Protein AF-A0ABD0J5U0-F1 (afdb_monomer_lite)

Radius of gyration: 29.05 Å; chains: 1; bounding box: 68×64×58 Å

Sequence (134 aa):
MIDTGKTDNNQPVMKPKVVHLYNQNMNGLDNFDQNIQYYSFNRKTWKWWKRAAFHLLHLAKVQSFLVFKMFNPNWKKSQKEFTLDVILHLTEGSTPPKIFMRRVSDPPERLKEKHFLTLVQSSGKKKYPVLCVL

Secondary structure (DSSP, 8-state):
-EEEEEEETTEEEEE-HHHHHHHHHTTHHHHHHHHHHHT------S-HHHHHHHHHHHHHHHHHHHHHHHH-TT----HHHHHHHHHHHHHTTPPPP-----------GGGSS--EEEE----SS-SS-EEEE-

InterPro domains:
  IPR029526 PiggyBac transposable element-derived protein [PF13843] (8-60)

Structure (mmCIF, N/CA/C/O backbone):
data_AF-A0ABD0J5U0-F1
#
_entry.id   AF-A0ABD0J5U0-F1
#
loop_
_atom_site.group_PDB
_atom_site.id
_atom_site.type_symbol
_atom_site.label_atom_id
_atom_site.label_alt_id
_atom_site.label_comp_id
_atom_site.label_asym_id
_atom_site.label_entity_id
_atom_site.label_seq_id
_atom_site.pdbx_PDB_ins_code
_atom_site.Cartn_x
_atom_site.Cartn_y
_atom_site.Cartn_z
_atom_site.occupancy
_atom_site.B_iso_or_equiv
_atom_site.auth_seq_id
_atom_site.auth_comp_id
_atom_site.auth_asym_id
_atom_site.auth_atom_id
_atom_site.pdbx_PDB_model_num
ATOM 1 N N . MET A 1 1 ? -31.457 9.322 16.804 1.00 80.00 1 MET A N 1
ATOM 2 C CA . MET A 1 1 ? -30.121 9.946 16.685 1.00 80.00 1 MET A CA 1
ATOM 3 C C . MET A 1 1 ? -29.105 9.052 17.392 1.00 80.00 1 MET A C 1
ATOM 5 O O . MET A 1 1 ? -29.534 8.267 18.229 1.00 80.00 1 MET A O 1
ATOM 9 N N . ILE A 1 2 ? -27.829 9.081 17.006 1.00 87.69 2 ILE A N 1
ATOM 10 C CA . ILE A 1 2 ? -26.719 8.324 17.616 1.00 87.69 2 ILE A CA 1
ATOM 11 C C . ILE A 1 2 ? -25.701 9.331 18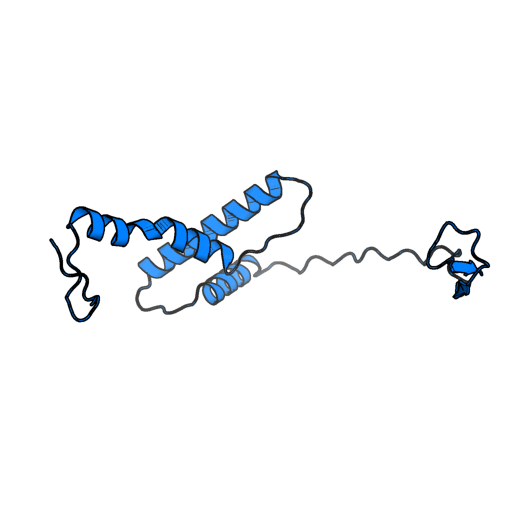.148 1.00 87.69 2 ILE A C 1
ATOM 13 O O . ILE A 1 2 ? -25.421 10.321 17.465 1.00 87.69 2 ILE A O 1
ATOM 17 N N . ASP A 1 3 ? -25.176 9.067 19.343 1.00 86.44 3 ASP A N 1
ATOM 18 C CA . ASP A 1 3 ? -24.043 9.797 19.906 1.00 86.44 3 ASP A CA 1
ATOM 19 C C . ASP A 1 3 ? -22.764 9.393 19.170 1.00 86.44 3 ASP A C 1
ATOM 21 O O . ASP A 1 3 ? -22.469 8.210 18.994 1.00 86.44 3 ASP A O 1
ATOM 25 N N . THR A 1 4 ? -22.025 10.386 18.686 1.00 83.12 4 THR A N 1
ATOM 26 C CA . THR A 1 4 ? -20.791 10.165 17.931 1.00 83.12 4 THR A CA 1
ATOM 27 C C . THR A 1 4 ? -19.540 10.090 18.806 1.00 83.12 4 THR A C 1
ATOM 29 O O . THR A 1 4 ? -18.451 9.915 18.257 1.00 83.12 4 THR A O 1
ATOM 32 N N . GLY A 1 5 ? -19.664 10.239 20.133 1.00 85.50 5 GLY A N 1
ATOM 33 C CA . GLY A 1 5 ? -18.528 10.295 21.064 1.00 85.50 5 GLY A CA 1
ATOM 34 C C . GLY A 1 5 ? -17.680 11.563 20.911 1.00 85.50 5 GLY A C 1
ATOM 35 O O . GLY A 1 5 ? -16.597 11.662 21.482 1.00 85.50 5 GLY A O 1
ATOM 36 N N . LYS A 1 6 ? -18.157 12.528 20.115 1.00 85.50 6 LYS A N 1
ATOM 37 C CA . LYS A 1 6 ? -17.546 13.842 19.915 1.00 85.50 6 LYS A CA 1
ATOM 38 C C . LYS A 1 6 ? -18.345 14.874 20.695 1.00 85.50 6 LYS A C 1
ATOM 40 O O . LYS A 1 6 ? -19.574 14.863 20.639 1.00 85.50 6 LYS A O 1
ATOM 45 N N . THR A 1 7 ? -17.648 15.777 21.367 1.00 88.38 7 THR A N 1
ATOM 46 C CA . THR A 1 7 ? -18.240 16.931 22.040 1.00 88.38 7 THR A CA 1
ATOM 47 C C . THR A 1 7 ? -18.001 18.202 21.232 1.00 88.38 7 THR A C 1
ATOM 49 O O . THR A 1 7 ? -16.907 18.422 20.716 1.00 88.38 7 THR A O 1
ATOM 52 N N . ASP A 1 8 ? -19.035 19.029 21.119 1.00 85.56 8 ASP A N 1
ATOM 53 C CA . ASP A 1 8 ? -18.974 20.388 20.584 1.00 85.56 8 ASP A CA 1
ATOM 54 C C . ASP A 1 8 ? -19.453 21.339 21.684 1.00 85.56 8 ASP A C 1
ATOM 56 O O . ASP A 1 8 ? -20.531 21.141 22.242 1.00 85.56 8 ASP A O 1
ATOM 60 N N . ASN A 1 9 ? -18.620 22.307 22.076 1.00 84.88 9 ASN A N 1
ATOM 61 C CA . ASN A 1 9 ? -18.867 23.189 23.228 1.00 84.88 9 ASN A CA 1
ATOM 62 C C . ASN A 1 9 ? -19.335 22.439 24.499 1.00 84.88 9 ASN A C 1
ATOM 64 O O . ASN A 1 9 ? -20.325 22.811 25.128 1.00 84.88 9 ASN A O 1
ATOM 68 N N . ASN A 1 10 ? -18.640 21.353 24.866 1.00 84.31 10 ASN A N 1
ATOM 69 C CA . ASN A 1 10 ? -18.994 20.443 25.970 1.00 84.31 10 ASN A CA 1
ATOM 70 C C . ASN A 1 10 ? -20.356 19.728 25.854 1.00 84.31 10 ASN A C 1
ATOM 72 O O . ASN A 1 10 ? -20.758 19.046 26.797 1.00 84.31 10 ASN A O 1
ATOM 76 N N . GLN A 1 11 ? -21.046 19.807 24.715 1.00 84.69 11 GLN A N 1
ATOM 77 C CA . GLN A 1 11 ? -22.272 19.052 24.465 1.00 84.69 11 GLN A CA 1
ATOM 78 C C . GLN A 1 11 ? -22.028 17.869 23.520 1.00 84.69 11 GLN A C 1
ATOM 80 O O . GLN A 1 11 ? -21.266 17.996 22.560 1.00 84.69 11 GLN A O 1
ATOM 85 N N . PRO A 1 12 ? -22.651 16.704 23.766 1.00 85.19 12 PRO A N 1
ATOM 86 C CA . PRO A 1 12 ? -22.500 15.538 22.904 1.00 85.19 12 PRO A CA 1
ATOM 87 C C . PRO A 1 12 ? -23.135 15.789 21.531 1.00 85.19 12 PRO A C 1
ATOM 89 O O . PRO A 1 12 ? -24.300 16.178 21.414 1.00 85.19 12 PRO A O 1
ATOM 92 N N . VAL A 1 13 ? -22.367 15.543 20.469 1.00 88.81 13 VAL A N 1
ATOM 93 C CA . VAL A 1 13 ? -22.828 15.719 19.091 1.00 88.81 13 VAL A CA 1
ATOM 94 C C . VAL A 1 13 ? -23.651 14.507 18.672 1.00 88.81 13 VAL A C 1
ATOM 96 O O . VAL A 1 13 ? -23.124 13.440 18.331 1.00 88.81 13 VAL A O 1
ATOM 99 N N . MET A 1 14 ? -24.964 14.710 18.630 1.00 91.38 14 MET A N 1
ATOM 100 C CA . MET A 1 14 ? -25.930 13.729 18.153 1.00 91.38 14 MET A CA 1
ATOM 101 C C . MET A 1 14 ? -26.112 13.848 16.638 1.00 91.38 14 MET A C 1
ATOM 103 O O . MET A 1 14 ? -26.402 14.924 16.119 1.00 91.38 14 MET A O 1
ATOM 107 N N . LYS A 1 15 ? -25.991 12.734 15.906 1.00 90.94 15 LYS A N 1
ATOM 108 C CA . LYS A 1 15 ? -26.244 12.697 14.452 1.00 90.94 15 LYS A CA 1
ATOM 109 C C . LYS A 1 15 ? -27.400 11.760 14.095 1.00 90.94 15 LYS A C 1
ATOM 111 O O . LYS A 1 15 ? -27.662 10.785 14.809 1.00 90.94 15 LYS A O 1
ATOM 116 N N . PRO A 1 16 ? -28.123 11.997 12.987 1.00 95.44 16 PRO A N 1
ATOM 117 C CA . PRO A 1 16 ? -29.063 11.015 12.457 1.00 95.44 16 PRO A CA 1
ATOM 118 C C . PRO A 1 16 ? -28.362 9.685 12.155 1.00 95.44 16 PRO A C 1
ATOM 120 O O . PRO A 1 16 ? -27.222 9.673 11.690 1.00 95.44 16 PRO A O 1
ATOM 123 N N . LYS A 1 17 ? -29.062 8.561 12.372 1.00 92.38 17 LYS A N 1
ATOM 124 C CA . LYS A 1 17 ? -28.500 7.214 12.153 1.00 92.38 17 LYS A CA 1
ATOM 125 C C . LYS A 1 17 ? -27.962 7.044 10.730 1.00 92.38 17 LYS A C 1
ATOM 127 O O . LYS A 1 17 ? -26.865 6.536 10.544 1.00 92.38 17 LYS A O 1
ATOM 132 N N . VAL A 1 18 ? -28.719 7.541 9.751 1.00 93.12 18 VAL A N 1
ATOM 133 C CA . VAL A 1 18 ? -28.361 7.494 8.328 1.00 93.12 18 VAL A CA 1
ATOM 134 C C . VAL A 1 18 ? -27.053 8.236 8.028 1.00 93.12 18 VAL A C 1
ATOM 136 O O . VAL A 1 18 ? -26.191 7.701 7.342 1.00 93.12 18 VAL A O 1
ATOM 139 N N . VAL A 1 19 ? -26.853 9.421 8.615 1.00 92.50 19 VAL A N 1
ATOM 140 C CA . VAL A 1 19 ? -25.633 10.225 8.429 1.00 92.50 19 VAL A CA 1
ATOM 141 C C . VAL A 1 19 ? -24.431 9.557 9.093 1.00 92.50 19 VAL A C 1
ATOM 143 O O . VAL A 1 19 ? -23.323 9.600 8.563 1.00 92.50 19 VAL A O 1
ATOM 146 N N . HIS A 1 20 ? -24.629 8.933 10.255 1.00 91.06 20 HIS A N 1
ATOM 147 C CA . HIS A 1 20 ? -23.568 8.191 10.932 1.00 91.06 20 HIS A CA 1
ATOM 148 C C . HIS A 1 20 ? -23.113 6.979 10.106 1.00 91.06 20 HIS A C 1
ATOM 150 O O . HIS A 1 20 ? -21.922 6.846 9.837 1.00 91.06 20 HIS A O 1
ATOM 156 N N . LEU A 1 21 ? -24.061 6.163 9.631 1.00 91.31 21 LEU A N 1
ATOM 157 C CA . LEU A 1 21 ? -23.777 4.983 8.810 1.00 91.31 21 LEU A CA 1
ATOM 158 C C . LEU A 1 21 ? -23.091 5.345 7.484 1.00 91.31 21 LEU A C 1
ATOM 160 O O . LEU A 1 21 ? -22.165 4.658 7.061 1.00 91.31 21 LEU A O 1
ATOM 164 N N . TYR A 1 22 ? -23.520 6.439 6.848 1.00 92.12 22 TYR A N 1
ATOM 165 C CA . TYR A 1 22 ? -22.877 6.950 5.640 1.00 92.12 22 TYR A CA 1
ATOM 166 C C . TYR A 1 22 ? -21.406 7.296 5.897 1.00 92.12 22 TYR A C 1
ATOM 168 O O . TYR A 1 22 ? -20.522 6.736 5.256 1.00 92.12 22 TYR A O 1
ATOM 176 N N . ASN A 1 23 ? -21.130 8.144 6.893 1.00 89.94 23 ASN A N 1
ATOM 177 C CA . ASN A 1 23 ? -19.763 8.572 7.206 1.00 89.94 23 ASN A CA 1
ATOM 178 C C . ASN A 1 23 ? -18.853 7.414 7.643 1.00 89.94 23 ASN A C 1
ATOM 180 O O . ASN A 1 23 ? -17.648 7.473 7.422 1.00 89.94 23 ASN A O 1
ATOM 184 N N . GLN A 1 24 ? -19.413 6.371 8.260 1.00 88.56 24 GLN A N 1
ATOM 185 C CA . GLN A 1 24 ? -18.658 5.180 8.644 1.00 88.56 24 GLN A CA 1
ATOM 186 C C . GLN A 1 24 ? -18.151 4.394 7.423 1.00 88.56 24 GLN A C 1
ATOM 188 O O . GLN A 1 24 ? -17.040 3.870 7.455 1.00 88.56 24 GLN A O 1
ATOM 193 N N . ASN A 1 25 ? -18.944 4.325 6.350 1.00 88.06 25 ASN A N 1
ATOM 194 C CA . ASN A 1 25 ? -18.659 3.472 5.191 1.00 88.06 25 ASN A CA 1
ATOM 195 C C . ASN A 1 25 ? -18.126 4.236 3.965 1.00 88.06 25 ASN A C 1
ATOM 197 O O . ASN A 1 25 ? -17.585 3.617 3.051 1.00 88.06 25 ASN A O 1
ATOM 201 N N . MET A 1 26 ? -18.254 5.565 3.931 1.00 88.31 26 MET A N 1
ATOM 202 C CA . MET A 1 26 ? -17.893 6.399 2.775 1.00 88.31 26 MET A CA 1
ATOM 203 C C . MET A 1 26 ? -16.402 6.308 2.400 1.00 88.31 26 MET A C 1
ATOM 205 O O . MET A 1 26 ? -16.060 6.367 1.223 1.00 88.31 26 MET A O 1
ATOM 209 N N . ASN A 1 27 ? -15.515 6.084 3.373 1.00 86.00 27 ASN A N 1
ATOM 210 C CA . ASN A 1 27 ? -14.063 6.149 3.164 1.00 86.00 27 ASN A CA 1
ATOM 211 C C . ASN A 1 27 ? -13.465 4.890 2.507 1.00 86.00 27 ASN A C 1
ATOM 213 O O . ASN A 1 27 ? -12.246 4.768 2.405 1.00 86.00 27 ASN A O 1
ATOM 217 N N . GLY A 1 28 ? -14.284 3.916 2.095 1.00 85.12 28 GLY A N 1
ATOM 218 C CA . GLY A 1 28 ? -13.788 2.672 1.496 1.00 85.12 28 GLY A CA 1
ATOM 219 C C . GLY A 1 28 ? -12.941 2.906 0.240 1.00 85.12 28 GLY A C 1
ATOM 220 O O . GLY A 1 28 ? -11.865 2.323 0.109 1.00 85.12 28 GLY A O 1
ATOM 221 N N . LEU A 1 29 ? -13.402 3.795 -0.646 1.00 85.25 29 LEU A N 1
ATOM 222 C CA . LEU A 1 29 ? -12.694 4.145 -1.882 1.00 85.25 29 LEU A CA 1
ATOM 223 C C . LEU A 1 29 ? -11.429 4.960 -1.602 1.00 85.25 29 LEU A C 1
ATOM 225 O O . LEU A 1 29 ? -10.367 4.603 -2.101 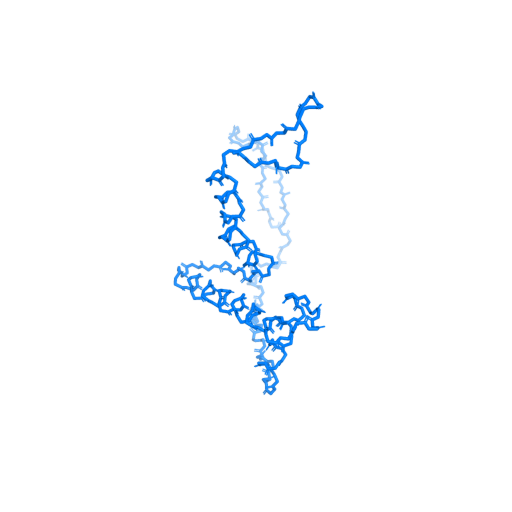1.00 85.25 29 LEU A O 1
ATOM 229 N N . ASP A 1 30 ? -11.517 5.975 -0.740 1.00 88.94 30 ASP A N 1
ATOM 230 C CA . ASP A 1 30 ? -10.369 6.816 -0.378 1.00 88.94 30 ASP A CA 1
ATOM 231 C C . ASP A 1 30 ? -9.233 5.986 0.231 1.00 88.94 30 ASP A C 1
ATOM 233 O O . ASP A 1 30 ? -8.072 6.127 -0.152 1.00 88.94 30 ASP A O 1
ATOM 237 N N . ASN A 1 31 ? -9.568 5.048 1.123 1.00 86.94 31 ASN A N 1
ATOM 238 C CA . ASN A 1 31 ? -8.594 4.137 1.723 1.00 86.94 31 ASN A CA 1
ATOM 239 C C . ASN A 1 31 ? -7.938 3.227 0.672 1.00 86.94 31 ASN A C 1
ATOM 241 O O . ASN A 1 31 ? -6.751 2.904 0.765 1.00 86.94 31 ASN A O 1
ATOM 245 N N . PHE A 1 32 ? -8.701 2.781 -0.326 1.00 87.62 32 PHE A N 1
ATOM 246 C CA . PHE A 1 32 ? -8.178 1.957 -1.410 1.00 87.62 32 PHE A CA 1
ATOM 247 C C . PHE A 1 32 ? -7.234 2.754 -2.320 1.00 87.62 32 PHE A C 1
ATOM 249 O O . PHE A 1 32 ? -6.113 2.302 -2.577 1.00 87.62 32 PHE A O 1
ATOM 256 N N . ASP A 1 33 ? -7.622 3.965 -2.715 1.00 89.38 33 ASP A N 1
ATOM 257 C CA . ASP A 1 33 ? -6.782 4.876 -3.498 1.00 89.38 33 ASP A CA 1
ATOM 258 C C . ASP A 1 33 ? -5.496 5.245 -2.753 1.00 89.38 33 ASP A C 1
ATOM 260 O O . ASP A 1 33 ? -4.403 5.238 -3.331 1.00 89.38 33 ASP A O 1
ATOM 264 N N . GLN A 1 34 ? -5.587 5.468 -1.443 1.00 89.00 34 GLN A N 1
ATOM 265 C CA . GLN A 1 34 ? -4.433 5.718 -0.586 1.00 89.00 34 GLN A CA 1
ATOM 266 C C . GLN A 1 34 ? -3.465 4.517 -0.571 1.00 89.00 34 GLN A C 1
ATOM 268 O O . GLN A 1 34 ? -2.256 4.684 -0.761 1.00 89.00 34 GLN A O 1
ATOM 273 N N . ASN A 1 35 ? -3.986 3.289 -0.443 1.00 87.06 35 ASN A N 1
ATOM 274 C CA . ASN A 1 35 ? -3.193 2.052 -0.496 1.00 87.06 35 ASN A CA 1
ATOM 275 C C . ASN A 1 35 ? -2.501 1.825 -1.849 1.00 87.06 35 ASN A C 1
ATOM 277 O O . ASN A 1 35 ? -1.414 1.236 -1.903 1.00 87.06 35 ASN A O 1
ATOM 281 N N . ILE A 1 36 ? -3.106 2.280 -2.948 1.00 89.25 36 ILE A N 1
ATOM 282 C CA . ILE A 1 36 ? -2.479 2.263 -4.276 1.00 89.25 36 ILE A CA 1
ATOM 283 C C . ILE A 1 36 ? -1.317 3.258 -4.328 1.00 89.25 36 ILE A C 1
ATOM 285 O O . ILE A 1 36 ? -0.236 2.919 -4.822 1.00 89.25 36 ILE A O 1
ATOM 289 N N . GLN A 1 37 ? -1.523 4.474 -3.817 1.00 87.31 37 GLN A N 1
ATOM 290 C CA . GLN A 1 37 ? -0.550 5.563 -3.912 1.00 87.31 37 GLN A CA 1
ATOM 291 C C . GLN A 1 37 ? 0.726 5.306 -3.098 1.00 87.31 37 GLN A C 1
ATOM 293 O O . GLN A 1 37 ? 1.816 5.583 -3.610 1.00 87.31 37 GLN A O 1
ATOM 298 N N . TYR A 1 38 ? 0.618 4.718 -1.898 1.00 85.06 38 TYR A N 1
ATOM 299 C CA . TYR A 1 38 ? 1.751 4.513 -0.978 1.00 85.06 38 TYR A CA 1
ATOM 300 C C . TYR A 1 38 ? 2.958 3.788 -1.588 1.00 85.06 38 TYR A C 1
ATOM 302 O O . TYR A 1 38 ? 4.100 4.137 -1.299 1.00 85.06 38 TYR A O 1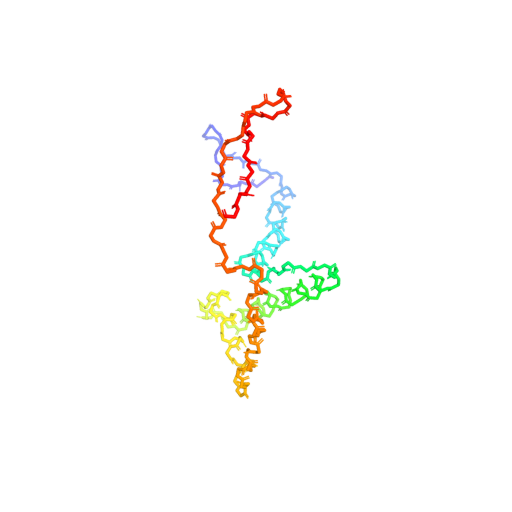
ATOM 310 N N . TYR A 1 39 ? 2.719 2.795 -2.446 1.00 81.38 39 TYR A N 1
ATOM 311 C CA . TYR A 1 39 ? 3.776 2.017 -3.105 1.00 81.38 39 TYR A CA 1
ATOM 312 C C . TYR A 1 39 ? 3.537 1.931 -4.616 1.00 81.38 39 TYR A C 1
ATOM 314 O O . TYR A 1 39 ? 3.605 0.845 -5.211 1.00 81.38 39 TYR A O 1
ATOM 322 N N . SER A 1 40 ? 3.199 3.067 -5.232 1.00 79.94 40 SER A N 1
ATOM 323 C CA 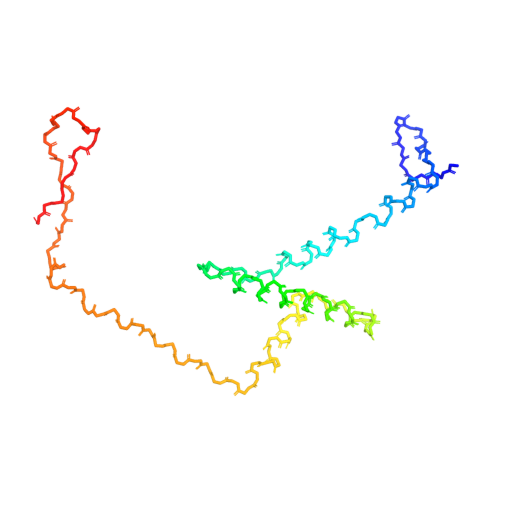. SER A 1 40 ? 3.047 3.173 -6.685 1.00 79.94 40 SER A CA 1
ATOM 324 C C . SER A 1 40 ? 4.413 3.242 -7.386 1.00 79.94 40 SER A C 1
ATOM 326 O O . SER A 1 40 ? 5.345 3.897 -6.930 1.00 79.94 40 SER A O 1
ATOM 328 N N . PHE A 1 41 ? 4.545 2.560 -8.525 1.00 79.88 41 PHE A N 1
ATOM 329 C CA . PHE A 1 41 ? 5.756 2.561 -9.364 1.00 79.88 41 PHE A CA 1
ATOM 330 C C . PHE A 1 41 ? 5.539 3.353 -10.659 1.00 79.88 41 PHE A C 1
ATOM 332 O O . PHE A 1 41 ? 5.835 2.890 -11.761 1.00 79.88 41 PHE A O 1
ATOM 339 N N . ASN A 1 42 ? 4.990 4.562 -10.535 1.00 80.69 42 ASN A N 1
ATOM 340 C CA . ASN A 1 42 ? 4.683 5.417 -11.679 1.00 80.69 42 ASN A CA 1
ATOM 341 C C . ASN A 1 42 ? 5.948 5.728 -12.494 1.00 80.69 42 ASN A C 1
ATOM 343 O O . ASN A 1 42 ? 6.890 6.349 -12.007 1.00 80.69 42 ASN A O 1
ATOM 347 N N . ARG A 1 43 ? 5.966 5.306 -13.764 1.00 84.38 43 ARG A N 1
ATOM 348 C CA . ARG A 1 43 ? 7.051 5.599 -14.712 1.00 84.38 43 ARG A CA 1
ATOM 349 C C . ARG A 1 43 ? 6.573 6.595 -15.758 1.00 84.38 43 ARG A C 1
ATOM 351 O O . ARG A 1 43 ? 5.502 6.416 -16.339 1.00 84.38 43 ARG A O 1
ATOM 358 N N . LYS A 1 44 ? 7.391 7.612 -16.052 1.00 85.50 44 LYS A N 1
ATOM 359 C CA . LYS A 1 44 ? 7.115 8.560 -17.141 1.00 85.50 44 LYS A CA 1
ATOM 360 C C . LYS A 1 44 ? 7.062 7.797 -18.465 1.00 85.50 44 LYS A C 1
ATOM 362 O O . LYS A 1 44 ? 8.031 7.151 -18.863 1.00 85.50 44 LYS A O 1
ATOM 367 N N . THR A 1 45 ? 5.921 7.846 -19.141 1.00 87.38 45 THR A N 1
ATOM 368 C CA . THR A 1 45 ? 5.714 7.152 -20.411 1.00 87.38 45 THR A CA 1
ATOM 369 C C . THR A 1 45 ? 4.831 7.974 -21.335 1.00 87.38 45 THR A C 1
ATOM 371 O O . THR A 1 45 ? 3.879 8.603 -20.890 1.00 87.38 45 THR A O 1
ATOM 374 N N . TRP A 1 46 ? 5.152 7.959 -22.627 1.00 87.81 46 TRP A N 1
ATOM 375 C CA . TRP A 1 46 ? 4.371 8.629 -23.669 1.00 87.81 46 TRP A CA 1
ATOM 376 C C . TRP A 1 46 ? 3.156 7.806 -24.114 1.00 87.81 46 TRP A C 1
ATOM 378 O O . TRP A 1 46 ? 2.199 8.343 -24.658 1.00 87.81 46 TRP A O 1
ATOM 388 N N . LYS A 1 47 ? 3.184 6.485 -23.893 1.00 92.44 47 LYS A N 1
ATOM 389 C CA . LYS A 1 47 ? 2.117 5.568 -24.311 1.00 92.44 47 LYS A CA 1
ATOM 390 C C . LYS A 1 47 ? 1.105 5.408 -23.176 1.00 92.44 47 LYS A C 1
ATOM 392 O O . LYS A 1 47 ? 1.399 4.731 -22.193 1.00 92.44 47 LYS A O 1
ATOM 397 N N . TRP A 1 48 ? -0.084 5.992 -23.322 1.00 92.00 48 TRP A N 1
ATOM 398 C CA . TRP A 1 48 ? -1.117 6.016 -22.275 1.00 92.00 48 TRP A CA 1
ATOM 399 C C . TRP A 1 48 ? -1.529 4.617 -21.782 1.00 92.00 48 TRP A C 1
ATOM 401 O O . TRP A 1 48 ? -1.723 4.422 -20.585 1.00 92.00 48 TRP A O 1
ATOM 411 N N . TRP A 1 49 ? -1.570 3.612 -22.663 1.00 94.31 49 TRP A N 1
ATOM 412 C CA . TRP A 1 49 ? -1.955 2.244 -22.293 1.00 94.31 49 TRP A CA 1
ATOM 413 C C . TRP A 1 49 ? -0.995 1.610 -21.278 1.00 94.31 49 TRP A C 1
ATOM 415 O O . TRP A 1 49 ? -1.414 0.804 -20.454 1.00 94.31 49 TRP A O 1
ATOM 425 N N . LYS A 1 50 ? 0.289 2.007 -21.275 1.00 91.00 50 LYS A N 1
ATOM 426 C CA . LYS A 1 50 ? 1.257 1.536 -20.271 1.00 91.00 50 LYS A CA 1
ATOM 427 C C . LYS A 1 50 ? 0.885 2.035 -18.881 1.00 91.00 50 LYS A C 1
ATOM 429 O O . LYS A 1 50 ? 1.026 1.298 -17.914 1.00 91.00 50 LYS A O 1
ATOM 434 N N . ARG A 1 51 ? 0.377 3.269 -18.785 1.00 89.75 51 ARG A N 1
ATOM 435 C CA . ARG A 1 51 ? -0.131 3.830 -17.529 1.00 89.75 51 ARG A CA 1
ATOM 436 C C . ARG A 1 51 ? -1.319 3.016 -17.015 1.00 89.75 51 ARG A C 1
ATOM 438 O O . ARG A 1 51 ? -1.334 2.677 -15.839 1.00 89.75 51 ARG A O 1
ATOM 445 N N . ALA A 1 52 ? -2.253 2.654 -17.897 1.00 91.44 52 ALA A N 1
ATOM 446 C CA . ALA A 1 52 ? -3.391 1.804 -17.544 1.00 91.44 52 ALA A CA 1
ATOM 447 C C . ALA A 1 52 ? -2.946 0.401 -17.090 1.00 91.44 52 ALA A C 1
ATOM 449 O O . ALA A 1 52 ? -3.370 -0.065 -16.038 1.00 91.44 52 ALA A O 1
ATOM 450 N N . ALA A 1 53 ? -2.026 -0.239 -17.818 1.00 91.81 53 ALA A N 1
ATOM 451 C CA . ALA A 1 53 ? -1.497 -1.554 -17.452 1.00 91.81 53 ALA A CA 1
ATOM 452 C C . ALA A 1 53 ? -0.801 -1.551 -16.079 1.00 91.81 53 ALA A C 1
ATOM 454 O O . ALA A 1 53 ? -1.042 -2.432 -15.258 1.00 91.81 53 ALA A O 1
ATOM 455 N N . PHE A 1 54 ? 0.029 -0.542 -15.791 1.00 90.56 54 PHE A N 1
ATOM 456 C CA . PHE A 1 54 ? 0.660 -0.420 -14.473 1.00 90.56 54 PHE A CA 1
ATOM 457 C C . PHE A 1 54 ? -0.354 -0.168 -13.360 1.00 90.56 54 PHE A C 1
ATOM 459 O O . PHE A 1 54 ? -0.209 -0.734 -12.281 1.00 90.56 54 PHE A O 1
ATOM 466 N N . HIS A 1 55 ? -1.395 0.618 -13.634 1.00 90.44 55 HIS A N 1
ATOM 467 C CA . HIS A 1 55 ? -2.469 0.841 -12.676 1.00 90.44 55 HIS A CA 1
ATOM 468 C C . HIS A 1 55 ? -3.218 -0.459 -12.347 1.00 90.44 55 HIS A C 1
ATOM 470 O O . HIS A 1 55 ? -3.423 -0.757 -11.174 1.00 90.44 55 HIS A O 1
ATOM 476 N N . LEU A 1 56 ? -3.526 -1.294 -13.347 1.00 92.75 56 LEU A N 1
ATOM 477 C CA . LEU A 1 56 ? -4.119 -2.620 -13.124 1.00 92.75 56 LEU A CA 1
ATOM 478 C C . LEU A 1 56 ? -3.235 -3.515 -12.243 1.00 92.75 56 LEU A C 1
ATOM 480 O O . LEU A 1 56 ? -3.743 -4.197 -11.357 1.00 92.75 56 LEU A O 1
ATOM 484 N N . LEU A 1 57 ? -1.912 -3.474 -12.425 1.00 92.12 57 LEU A N 1
ATOM 485 C CA . LEU A 1 57 ? -0.984 -4.200 -11.553 1.00 92.12 57 LEU A CA 1
ATOM 486 C C . LEU A 1 57 ? -0.987 -3.656 -10.117 1.00 92.12 57 LEU A C 1
ATOM 488 O O . LEU A 1 57 ? -0.901 -4.439 -9.170 1.00 92.12 57 LEU A O 1
ATOM 492 N N . HIS A 1 58 ? -1.110 -2.336 -9.924 1.00 90.50 58 HIS A N 1
ATOM 493 C CA . HIS A 1 58 ? -1.274 -1.765 -8.582 1.00 90.50 58 HIS A CA 1
ATOM 494 C C . HIS A 1 58 ? -2.559 -2.252 -7.918 1.00 90.50 58 HIS A C 1
ATOM 496 O O . HIS A 1 58 ? -2.503 -2.666 -6.761 1.00 90.50 58 HIS A O 1
ATOM 502 N N . LEU A 1 59 ? -3.672 -2.256 -8.655 1.00 92.44 59 LEU A N 1
ATOM 503 C CA . LEU A 1 59 ? -4.961 -2.758 -8.179 1.00 92.44 59 LEU A CA 1
ATOM 504 C C . LEU A 1 59 ? -4.856 -4.228 -7.763 1.00 92.44 59 LEU A C 1
ATOM 506 O O . LEU A 1 59 ? -5.185 -4.567 -6.628 1.00 92.44 59 LEU A O 1
ATOM 510 N N . ALA A 1 60 ? -4.321 -5.082 -8.639 1.00 93.44 60 ALA A N 1
ATOM 511 C CA . ALA A 1 60 ? -4.148 -6.506 -8.364 1.00 93.44 60 ALA A CA 1
ATOM 512 C C . ALA A 1 60 ? -3.284 -6.757 -7.117 1.00 93.44 60 ALA A C 1
ATOM 514 O O . ALA A 1 60 ? -3.634 -7.590 -6.286 1.00 93.44 60 ALA A O 1
ATOM 515 N N . LYS A 1 61 ? -2.197 -5.995 -6.944 1.00 92.44 61 LYS A N 1
ATOM 516 C CA . LYS A 1 61 ? -1.319 -6.074 -5.767 1.00 92.44 61 LYS A CA 1
ATOM 517 C C . LYS A 1 61 ? -2.034 -5.686 -4.467 1.00 92.44 61 LYS A C 1
ATOM 519 O O . LYS A 1 61 ? -1.843 -6.336 -3.444 1.00 92.44 61 LYS A O 1
ATOM 524 N N . VAL A 1 62 ? -2.814 -4.601 -4.470 1.00 92.44 62 VAL A N 1
ATOM 525 C CA . VAL A 1 62 ? -3.558 -4.168 -3.271 1.00 92.44 62 VAL A CA 1
ATOM 526 C C . VAL A 1 62 ? -4.637 -5.191 -2.920 1.00 92.44 62 VAL A C 1
ATOM 528 O O . VAL A 1 62 ? -4.781 -5.546 -1.751 1.00 92.44 62 VAL A O 1
ATOM 531 N N . GLN A 1 63 ? -5.345 -5.708 -3.925 1.00 92.56 63 GLN A N 1
ATOM 532 C CA . GLN A 1 63 ? -6.376 -6.724 -3.720 1.00 92.56 63 GLN A CA 1
ATOM 533 C C . GLN A 1 63 ? -5.790 -8.046 -3.216 1.00 92.56 63 GLN A C 1
ATOM 535 O O . GLN A 1 63 ? -6.311 -8.617 -2.260 1.00 92.56 63 GLN A O 1
ATOM 540 N N . SER A 1 64 ? -4.668 -8.504 -3.778 1.00 93.44 64 SER A N 1
ATOM 541 C CA . SER A 1 64 ? -4.002 -9.715 -3.291 1.00 93.44 64 SER A CA 1
ATOM 542 C C . SER A 1 64 ? -3.508 -9.556 -1.856 1.00 93.44 64 SER A C 1
ATOM 544 O O . SER A 1 64 ? -3.678 -10.475 -1.064 1.00 93.44 64 SER A O 1
ATOM 546 N N . PHE A 1 65 ? -2.987 -8.383 -1.479 1.00 92.56 65 PHE A N 1
ATOM 547 C CA . PHE A 1 65 ? -2.607 -8.086 -0.096 1.00 92.56 65 PHE A CA 1
ATOM 548 C C . PHE A 1 65 ? -3.801 -8.102 0.872 1.00 92.56 65 PHE A C 1
ATOM 550 O O . PHE A 1 65 ? -3.677 -8.584 1.999 1.00 92.56 65 PHE A O 1
ATOM 557 N N . LEU A 1 66 ? -4.961 -7.588 0.454 1.00 91.06 66 LEU A N 1
ATOM 558 C CA . LEU A 1 66 ? -6.168 -7.616 1.281 1.00 91.06 66 LEU A CA 1
ATOM 559 C C . LEU A 1 66 ? -6.642 -9.055 1.512 1.00 91.06 66 LEU A C 1
ATOM 561 O O . LEU A 1 66 ? -6.834 -9.458 2.658 1.00 91.06 66 LEU A O 1
ATOM 565 N N . VAL A 1 67 ? -6.742 -9.841 0.437 1.00 93.50 67 VAL A N 1
ATOM 566 C CA . VAL A 1 67 ? -7.063 -11.275 0.502 1.00 93.50 67 VAL A CA 1
ATOM 567 C C . VAL A 1 67 ? -6.056 -12.005 1.392 1.00 93.50 67 VAL A C 1
ATOM 569 O O . VAL A 1 67 ? -6.437 -12.772 2.274 1.00 93.50 67 VAL A O 1
ATOM 572 N N . PHE A 1 68 ? -4.770 -11.704 1.227 1.00 92.56 68 PHE A N 1
ATOM 573 C CA . PHE A 1 68 ? -3.694 -12.272 2.024 1.00 92.56 68 PHE A CA 1
ATOM 574 C C . PHE A 1 68 ? -3.909 -12.057 3.531 1.00 92.56 68 PHE A C 1
ATOM 576 O O . PHE A 1 68 ? -3.829 -13.005 4.315 1.00 92.56 68 PHE A O 1
ATOM 583 N N . LYS A 1 69 ? -4.244 -10.825 3.932 1.00 91.69 69 LYS A N 1
ATOM 584 C CA . LYS A 1 69 ? -4.564 -10.476 5.323 1.00 91.69 69 LYS A CA 1
ATOM 585 C C . LYS A 1 69 ? -5.811 -11.178 5.848 1.00 91.69 69 LYS A C 1
ATOM 587 O O . LYS A 1 69 ? -5.826 -11.566 7.012 1.00 91.69 69 LYS A O 1
ATOM 592 N N . MET A 1 70 ? -6.835 -11.352 5.012 1.00 92.19 70 MET A N 1
ATOM 593 C CA . MET A 1 70 ? -8.067 -12.045 5.407 1.00 92.19 70 MET A CA 1
ATOM 594 C C . MET A 1 70 ? -7.807 -13.512 5.764 1.00 92.19 70 MET A C 1
ATOM 596 O O . MET A 1 70 ? -8.344 -14.001 6.753 1.00 92.19 70 MET A O 1
ATOM 600 N N . PHE A 1 71 ? -6.956 -14.200 4.998 1.00 94.00 71 PHE A N 1
ATOM 601 C CA . PHE A 1 71 ? -6.607 -15.600 5.261 1.00 94.00 71 PHE A CA 1
ATOM 602 C C . PHE A 1 71 ? -5.527 -15.782 6.338 1.00 94.00 71 PHE A C 1
ATOM 604 O O . PHE A 1 71 ? -5.371 -16.880 6.863 1.00 94.00 71 PHE A O 1
ATOM 611 N N . ASN A 1 72 ? -4.794 -14.723 6.696 1.00 92.50 72 ASN A N 1
ATOM 612 C CA . ASN A 1 72 ? -3.682 -14.779 7.648 1.00 92.50 72 ASN A CA 1
ATOM 613 C C . ASN A 1 72 ? -3.827 -13.705 8.744 1.00 92.50 72 ASN A C 1
ATOM 615 O O . ASN A 1 72 ? -3.004 -12.790 8.819 1.00 92.50 72 ASN A O 1
ATOM 619 N N . PRO A 1 73 ? -4.838 -13.806 9.630 1.00 88.00 73 PRO A N 1
ATOM 620 C CA . PRO A 1 73 ? -5.154 -12.759 10.610 1.00 88.00 73 PRO A CA 1
ATOM 621 C C . PRO A 1 73 ? -4.033 -12.512 11.631 1.00 88.00 73 PRO A C 1
ATOM 623 O O . PRO A 1 73 ? -3.871 -11.400 12.129 1.00 88.00 73 PRO A O 1
ATOM 626 N N . ASN A 1 74 ? -3.217 -13.531 11.916 1.00 89.69 74 ASN A N 1
ATOM 627 C CA . ASN A 1 74 ? -2.079 -13.421 12.832 1.00 89.69 74 ASN A CA 1
ATOM 628 C C . ASN A 1 74 ? -0.860 -12.744 12.190 1.00 89.69 74 ASN A C 1
ATOM 630 O O . ASN A 1 74 ? 0.088 -12.375 12.888 1.00 89.69 74 ASN A O 1
ATOM 634 N N . TRP A 1 75 ? -0.857 -12.579 10.864 1.00 82.06 75 TRP A N 1
ATOM 635 C CA . TRP A 1 75 ? 0.297 -12.061 10.155 1.00 82.06 75 TRP A CA 1
ATOM 636 C C . TRP A 1 75 ? 0.243 -10.539 10.034 1.00 82.06 75 TRP A C 1
ATOM 638 O O . TRP A 1 75 ? -0.587 -9.960 9.337 1.00 82.06 75 TRP A O 1
ATOM 648 N N . LYS A 1 76 ? 1.190 -9.874 10.697 1.00 83.69 76 LYS A N 1
ATOM 649 C CA . LYS A 1 76 ? 1.303 -8.410 10.739 1.00 83.69 76 LYS A CA 1
ATOM 650 C C . LYS A 1 76 ? 2.269 -7.839 9.695 1.00 83.69 76 LYS A C 1
ATOM 652 O O . LYS A 1 76 ? 2.911 -6.827 9.959 1.00 8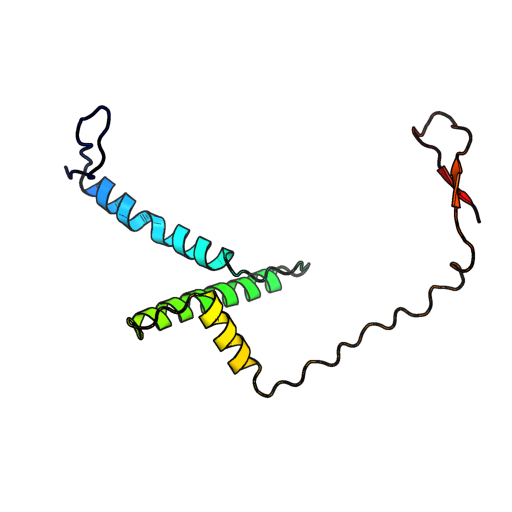3.69 76 LYS A O 1
ATOM 657 N N . LYS A 1 77 ? 2.390 -8.465 8.517 1.00 83.12 77 LYS A N 1
ATOM 658 C CA . LYS A 1 77 ? 3.220 -7.901 7.442 1.00 83.12 77 LYS A CA 1
ATOM 659 C C . LYS A 1 77 ? 2.617 -6.602 6.916 1.00 83.12 77 LYS A C 1
ATOM 661 O O . LYS A 1 77 ? 1.417 -6.497 6.634 1.00 83.12 77 LYS A O 1
ATOM 666 N N . SER A 1 78 ? 3.478 -5.605 6.773 1.00 89.62 78 SER A N 1
ATOM 667 C CA . SER A 1 78 ? 3.170 -4.373 6.061 1.00 89.62 78 SER A CA 1
ATOM 668 C C . SER A 1 78 ? 2.980 -4.658 4.568 1.00 89.62 78 SER A C 1
ATOM 670 O O . SER A 1 78 ? 3.494 -5.635 4.019 1.00 89.62 78 SER A O 1
ATOM 672 N N . GLN A 1 79 ? 2.269 -3.768 3.876 1.00 88.75 79 GLN A N 1
ATOM 673 C CA . GLN A 1 79 ? 2.081 -3.869 2.425 1.00 88.75 79 GLN A CA 1
ATOM 674 C C . GLN A 1 79 ? 3.426 -3.879 1.674 1.00 88.75 79 GLN A C 1
ATOM 676 O O . GLN A 1 79 ? 3.557 -4.537 0.642 1.00 88.75 79 GLN A O 1
ATOM 681 N N . LYS A 1 80 ? 4.440 -3.179 2.205 1.00 90.19 80 LYS A N 1
ATOM 682 C CA . LYS A 1 80 ? 5.807 -3.162 1.671 1.00 90.19 80 LYS A CA 1
ATOM 683 C C . LYS A 1 80 ? 6.449 -4.541 1.710 1.00 90.19 80 LYS A C 1
ATOM 685 O O . LYS A 1 80 ? 6.958 -4.985 0.689 1.00 90.19 80 LYS A O 1
ATOM 690 N N . GLU A 1 81 ? 6.435 -5.194 2.869 1.00 91.88 81 GLU A N 1
ATOM 691 C CA . GLU A 1 81 ? 7.059 -6.510 3.056 1.00 91.88 81 GLU A CA 1
ATOM 692 C C . GLU A 1 81 ? 6.397 -7.551 2.163 1.00 91.88 81 GLU A C 1
ATOM 694 O O . GLU A 1 81 ? 7.091 -8.236 1.423 1.00 91.88 81 GLU A O 1
ATOM 699 N N . PHE A 1 82 ? 5.061 -7.570 2.127 1.00 92.12 82 PHE A N 1
ATOM 700 C CA . PHE A 1 82 ? 4.318 -8.420 1.198 1.00 92.12 82 PHE A CA 1
ATOM 701 C C . PHE A 1 82 ? 4.721 -8.167 -0.262 1.00 92.12 82 PHE A C 1
ATOM 703 O O . PHE A 1 82 ? 4.945 -9.099 -1.026 1.00 92.12 82 PHE A O 1
ATOM 710 N N . THR A 1 83 ? 4.859 -6.896 -0.655 1.00 91.38 83 THR A N 1
ATOM 711 C CA . THR A 1 83 ? 5.277 -6.544 -2.019 1.00 91.38 83 THR A CA 1
ATOM 712 C C . THR A 1 83 ? 6.696 -7.033 -2.319 1.00 91.38 83 THR A C 1
ATOM 714 O O . THR A 1 83 ? 6.941 -7.522 -3.419 1.00 91.38 83 THR A O 1
ATOM 717 N N . LEU A 1 84 ? 7.627 -6.907 -1.369 1.00 91.81 84 LEU A N 1
ATOM 718 C CA . LEU A 1 84 ? 9.002 -7.382 -1.532 1.00 91.81 84 LEU A CA 1
ATOM 719 C C . LEU A 1 84 ? 9.064 -8.902 -1.664 1.00 91.81 84 LEU A C 1
ATOM 721 O O . LEU A 1 84 ? 9.761 -9.379 -2.553 1.00 91.81 84 LEU A O 1
ATOM 725 N N . ASP A 1 85 ? 8.304 -9.640 -0.856 1.00 92.88 85 ASP A N 1
ATOM 726 C CA . ASP A 1 85 ? 8.234 -11.099 -0.969 1.00 92.88 85 ASP A CA 1
ATOM 727 C C . ASP A 1 85 ? 7.714 -11.517 -2.342 1.00 92.88 85 ASP A C 1
ATOM 729 O O . ASP A 1 85 ? 8.302 -12.380 -2.986 1.00 92.88 85 ASP A O 1
ATOM 733 N N . VAL A 1 86 ? 6.637 -10.882 -2.819 1.00 92.38 86 VAL A N 1
ATOM 734 C CA . VAL A 1 86 ? 6.079 -11.164 -4.148 1.00 92.38 86 VAL A CA 1
ATOM 735 C C . VAL A 1 86 ? 7.110 -10.876 -5.238 1.00 92.38 86 VAL A C 1
ATOM 737 O O . VAL A 1 86 ? 7.276 -11.681 -6.147 1.00 92.38 86 VAL A O 1
ATOM 740 N N . ILE A 1 87 ? 7.829 -9.752 -5.154 1.00 91.69 87 ILE A N 1
ATOM 741 C CA . ILE A 1 87 ? 8.889 -9.426 -6.118 1.00 91.69 87 ILE A CA 1
ATOM 742 C C . ILE A 1 87 ? 10.003 -10.473 -6.069 1.00 91.69 87 ILE A C 1
ATOM 744 O O . ILE A 1 87 ? 10.448 -10.912 -7.127 1.00 91.69 87 ILE A O 1
ATOM 748 N N . LEU A 1 88 ? 10.441 -10.878 -4.876 1.00 92.19 88 LEU A N 1
ATOM 749 C CA . LEU A 1 88 ? 11.488 -11.881 -4.707 1.00 92.19 88 LEU A CA 1
ATOM 750 C C . LEU A 1 88 ? 11.075 -13.196 -5.378 1.00 92.19 88 LEU A C 1
ATOM 752 O O . LEU A 1 88 ? 11.734 -13.610 -6.325 1.00 92.19 88 LEU A O 1
ATOM 756 N N . HIS A 1 89 ? 9.915 -13.748 -5.020 1.00 92.12 89 HIS A N 1
ATOM 757 C CA . HIS A 1 89 ? 9.414 -15.002 -5.591 1.00 92.12 89 HIS A CA 1
ATOM 758 C C . HIS A 1 89 ? 9.176 -14.925 -7.107 1.00 92.12 89 HIS A C 1
ATOM 760 O O . HIS A 1 89 ? 9.378 -15.902 -7.818 1.00 92.12 89 HIS A O 1
ATOM 766 N N . LEU A 1 90 ? 8.767 -13.767 -7.639 1.00 91.25 90 LEU A N 1
ATOM 767 C CA . LEU A 1 90 ? 8.607 -13.579 -9.088 1.00 91.25 90 LEU A CA 1
ATOM 768 C C . LEU A 1 90 ? 9.939 -13.449 -9.838 1.00 91.25 90 LEU A C 1
ATOM 770 O O . LEU A 1 90 ? 9.969 -13.606 -11.058 1.00 91.25 90 LEU A O 1
ATOM 774 N N . THR A 1 91 ? 11.018 -13.096 -9.139 1.00 89.25 91 THR A N 1
ATOM 775 C CA . THR A 1 91 ? 12.346 -12.877 -9.731 1.00 89.25 91 THR A CA 1
ATOM 776 C C . THR A 1 91 ? 13.321 -14.015 -9.442 1.00 89.25 91 THR A C 1
ATOM 778 O O . THR A 1 91 ? 14.380 -14.070 -10.073 1.00 89.25 91 THR A O 1
ATOM 781 N N . GLU A 1 92 ? 12.959 -14.952 -8.567 1.00 88.75 92 GLU A N 1
ATOM 782 C CA . GLU A 1 92 ? 13.676 -16.206 -8.349 1.00 88.75 92 GLU A CA 1
ATOM 783 C C . GLU A 1 92 ? 13.853 -16.952 -9.684 1.00 88.75 92 GLU A C 1
ATOM 785 O O . GLU A 1 92 ? 12.898 -17.285 -10.379 1.00 88.75 92 GLU A O 1
ATOM 790 N N . GLY A 1 93 ? 15.112 -17.153 -10.090 1.00 79.25 93 GLY A N 1
ATOM 791 C CA . GLY A 1 93 ? 15.476 -17.788 -11.365 1.00 79.25 93 GLY A CA 1
ATOM 792 C C . GLY A 1 93 ? 15.619 -16.840 -12.563 1.00 79.25 93 GLY A C 1
ATOM 793 O O . GLY A 1 93 ? 16.072 -17.268 -13.626 1.00 79.25 93 GLY A O 1
ATOM 794 N N . SER A 1 94 ? 15.311 -15.548 -12.416 1.00 77.88 94 SER A N 1
ATOM 795 C CA . SER A 1 94 ? 15.605 -14.554 -13.452 1.00 77.88 94 SER A CA 1
ATOM 796 C C . SER A 1 94 ? 17.063 -14.089 -13.362 1.00 77.88 94 SER A C 1
ATOM 798 O O . SER A 1 94 ? 17.538 -13.647 -12.317 1.00 77.88 94 SER A O 1
ATOM 800 N N . THR A 1 95 ? 17.807 -14.186 -14.467 1.00 72.94 95 THR A N 1
ATOM 801 C CA . THR A 1 95 ? 19.110 -13.512 -14.558 1.00 72.94 95 THR A CA 1
ATOM 802 C C . THR A 1 95 ? 18.866 -12.019 -14.770 1.00 72.94 95 THR A C 1
ATOM 804 O O . THR A 1 95 ? 17.979 -11.659 -15.554 1.00 72.94 95 THR A O 1
ATOM 807 N N . PRO A 1 96 ? 19.604 -11.121 -14.087 1.00 68.25 96 PRO A N 1
ATOM 808 C CA . PRO A 1 96 ? 19.437 -9.695 -14.311 1.00 68.25 96 PRO A CA 1
ATOM 809 C C . PRO A 1 96 ? 19.665 -9.420 -15.800 1.00 68.25 96 PRO A C 1
ATOM 811 O O . PRO A 1 96 ? 20.665 -9.894 -16.356 1.00 68.25 96 PRO A O 1
ATOM 814 N N . PRO A 1 97 ? 18.758 -8.687 -16.475 1.00 64.88 97 PRO A N 1
ATOM 815 C CA . PRO A 1 97 ? 18.971 -8.342 -17.867 1.00 64.88 97 PRO A CA 1
ATOM 816 C C . PRO A 1 97 ? 20.321 -7.642 -17.949 1.00 64.88 97 PRO A C 1
ATOM 818 O O . PRO A 1 97 ? 20.570 -6.701 -17.191 1.00 64.88 97 PRO A O 1
ATOM 821 N N . LYS A 1 98 ? 21.203 -8.108 -18.843 1.00 62.62 98 LYS A N 1
ATOM 822 C CA . LYS A 1 98 ? 22.436 -7.382 -19.152 1.00 62.62 98 LYS A CA 1
ATOM 823 C C . LYS A 1 98 ? 21.995 -5.975 -19.521 1.00 62.62 98 LYS A C 1
ATOM 825 O O . LYS A 1 98 ? 21.369 -5.786 -20.564 1.00 62.62 98 LYS A O 1
ATOM 830 N N . ILE A 1 99 ? 22.244 -5.011 -18.636 1.00 58.91 99 ILE A N 1
ATOM 831 C CA . ILE A 1 99 ? 21.992 -3.609 -18.926 1.00 58.91 99 ILE A CA 1
ATOM 832 C C . ILE A 1 99 ? 22.925 -3.328 -20.090 1.00 58.91 99 ILE A C 1
ATOM 834 O O . ILE A 1 99 ? 24.130 -3.162 -19.905 1.00 58.91 99 ILE A O 1
ATOM 838 N N . PHE A 1 100 ? 22.386 -3.336 -21.306 1.00 56.12 100 PHE A N 1
ATOM 839 C CA . PHE A 1 100 ? 23.072 -2.744 -22.430 1.00 56.12 100 PHE A CA 1
ATOM 840 C C . PHE A 1 100 ? 23.029 -1.257 -22.113 1.00 56.12 100 PHE A C 1
ATOM 842 O O . PHE A 1 100 ? 22.103 -0.543 -22.504 1.00 56.12 100 PHE A O 1
ATOM 849 N N . MET A 1 101 ? 23.986 -0.799 -21.297 1.00 57.22 101 MET A N 1
ATOM 850 C CA . MET A 1 101 ? 24.336 0.604 -21.280 1.00 57.22 101 MET A CA 1
ATOM 851 C C . MET A 1 101 ? 24.503 0.919 -22.753 1.00 57.22 101 MET A C 1
ATOM 853 O O . MET A 1 101 ? 25.331 0.299 -23.428 1.00 57.22 101 MET A O 1
ATOM 857 N N . ARG A 1 102 ? 23.644 1.791 -23.294 1.00 52.94 102 ARG A N 1
ATOM 858 C CA . ARG A 1 102 ? 23.978 2.433 -24.557 1.00 52.94 102 ARG A CA 1
ATOM 859 C C . ARG A 1 102 ? 25.378 2.949 -24.301 1.00 52.94 102 ARG A C 1
ATOM 861 O O . ARG A 1 102 ? 25.535 3.812 -23.441 1.00 52.94 102 ARG A O 1
ATOM 868 N N . ARG A 1 103 ? 26.381 2.355 -24.959 1.00 54.91 103 ARG A N 1
ATOM 869 C CA . ARG A 1 103 ? 27.673 3.005 -25.079 1.00 54.91 103 ARG A CA 1
ATOM 870 C C . ARG A 1 103 ? 27.290 4.379 -25.587 1.00 54.91 103 ARG A C 1
ATOM 872 O O . ARG A 1 103 ? 26.709 4.486 -26.667 1.00 54.91 103 ARG A O 1
ATOM 879 N N . VAL A 1 104 ? 27.442 5.386 -24.733 1.00 58.41 104 VAL A N 1
ATOM 880 C CA . VAL A 1 104 ? 27.512 6.751 -25.211 1.00 58.41 104 VAL A CA 1
ATOM 881 C C . VAL A 1 104 ? 28.671 6.641 -26.180 1.00 58.41 104 VAL A C 1
ATOM 883 O O . VAL A 1 104 ? 2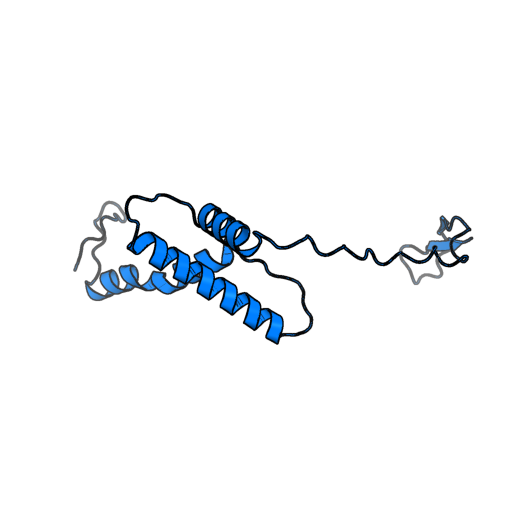9.792 6.367 -25.759 1.00 58.41 104 VAL A O 1
ATOM 886 N N . SER A 1 105 ? 28.357 6.612 -27.477 1.00 66.62 105 SER A N 1
ATOM 887 C CA . SER A 1 105 ? 29.375 6.742 -28.508 1.00 66.62 105 SER A CA 1
ATOM 888 C C . SER A 1 105 ? 30.233 7.918 -28.089 1.00 66.62 105 SER A C 1
ATOM 890 O O . SER A 1 105 ? 29.662 8.887 -27.566 1.00 66.62 105 SER A O 1
ATOM 892 N N . ASP A 1 106 ? 31.549 7.797 -28.264 1.00 64.81 106 ASP A N 1
ATOM 893 C CA . ASP A 1 106 ? 32.498 8.842 -27.899 1.00 64.81 106 ASP A CA 1
ATOM 894 C C . ASP A 1 106 ? 31.895 10.216 -28.207 1.00 64.81 106 ASP A C 1
ATOM 896 O O . ASP A 1 106 ? 31.237 10.360 -29.252 1.00 64.81 106 ASP A O 1
ATOM 900 N N . PRO A 1 107 ? 32.021 11.196 -27.289 1.00 63.97 107 PRO A N 1
ATOM 901 C CA . PRO A 1 107 ? 31.507 12.534 -27.530 1.00 63.97 107 PRO A CA 1
ATOM 902 C C . PRO A 1 107 ? 31.895 12.934 -28.955 1.00 63.97 107 PRO A C 1
ATOM 904 O O . PRO A 1 107 ? 33.061 12.739 -29.311 1.00 63.97 107 PRO A O 1
ATOM 907 N N . PRO A 1 108 ? 30.959 13.418 -29.796 1.00 62.94 108 PRO A N 1
ATOM 908 C CA . PRO A 1 108 ? 31.317 13.829 -31.147 1.00 62.94 108 PRO A CA 1
ATOM 909 C C . PRO A 1 108 ? 32.542 14.742 -31.048 1.00 62.94 108 PRO A C 1
ATOM 911 O O . PRO A 1 108 ? 32.560 15.617 -30.180 1.00 62.94 108 PRO A O 1
ATOM 914 N N . GLU A 1 109 ? 33.558 14.536 -31.897 1.00 57.66 109 GLU A N 1
ATOM 915 C CA . GLU A 1 109 ? 34.873 15.213 -31.814 1.00 57.66 109 GLU A CA 1
ATOM 916 C C . GLU A 1 109 ? 34.791 16.745 -31.712 1.00 57.66 109 GLU A C 1
ATOM 918 O O . GLU A 1 109 ? 35.736 17.404 -31.291 1.00 57.66 109 GLU A O 1
ATOM 923 N N . ARG A 1 110 ? 33.622 17.303 -32.031 1.00 57.31 110 ARG A N 1
ATOM 924 C CA . ARG A 1 110 ? 33.184 18.671 -31.758 1.00 57.31 110 ARG A CA 1
ATOM 925 C C . ARG A 1 110 ? 33.318 19.126 -30.289 1.00 57.31 110 ARG A C 1
ATOM 927 O O . ARG A 1 110 ? 33.249 20.321 -30.045 1.00 57.31 110 ARG A O 1
ATOM 934 N N . LEU A 1 111 ? 33.477 18.226 -29.313 1.00 57.72 111 LEU A N 1
ATOM 935 C CA . LEU A 1 111 ? 33.617 18.544 -27.878 1.00 57.72 111 LEU A CA 1
ATOM 936 C C . LEU A 1 111 ? 35.073 18.488 -27.365 1.00 57.72 111 LEU A C 1
ATOM 938 O O . LEU A 1 111 ? 35.294 18.258 -26.178 1.00 57.72 111 LEU A O 1
ATOM 942 N N . LYS A 1 112 ? 36.077 18.667 -28.234 1.00 59.50 112 LYS A N 1
ATOM 943 C CA . LYS A 1 112 ? 37.492 18.730 -27.812 1.00 59.50 112 LYS A CA 1
ATOM 944 C C . LYS A 1 112 ? 37.888 20.079 -27.192 1.00 59.50 112 LYS A C 1
ATOM 946 O O . LYS A 1 112 ? 38.854 20.128 -26.436 1.00 59.50 112 LYS A O 1
ATOM 951 N N . GLU A 1 113 ? 37.147 21.151 -27.468 1.00 61.91 113 GLU A N 1
ATOM 952 C CA . GLU A 1 113 ? 37.487 22.508 -27.022 1.00 61.91 113 GLU A CA 1
ATOM 953 C C . GLU A 1 113 ? 36.637 22.936 -25.813 1.00 61.91 113 GLU A C 1
ATOM 955 O O . GLU A 1 113 ? 35.442 22.631 -25.713 1.00 61.91 113 GLU A O 1
ATOM 960 N N . LYS A 1 114 ? 37.278 23.594 -24.837 1.00 64.88 114 LYS A N 1
ATOM 961 C CA . LYS A 1 114 ? 36.621 24.063 -23.612 1.00 64.88 114 LYS A CA 1
ATOM 962 C C . LYS A 1 114 ? 35.811 25.313 -23.939 1.00 64.88 114 LYS A C 1
ATOM 964 O O . LYS A 1 114 ? 36.304 26.420 -23.807 1.00 64.88 114 LYS A O 1
ATOM 969 N N . HIS A 1 115 ? 34.546 25.133 -24.292 1.00 64.25 115 HIS A N 1
ATOM 970 C CA . HIS A 1 115 ? 33.654 26.268 -24.477 1.00 64.25 115 HIS A CA 1
ATOM 971 C C . HIS A 1 115 ? 33.421 27.021 -23.163 1.00 64.25 115 HIS A C 1
ATOM 973 O O . HIS A 1 115 ? 32.778 26.500 -22.246 1.00 64.25 115 HIS A O 1
ATOM 979 N N . PHE A 1 116 ? 33.897 28.263 -23.086 1.00 70.81 116 PHE A N 1
ATOM 980 C CA . PHE A 1 116 ? 33.617 29.160 -21.967 1.00 70.81 116 PHE A CA 1
ATOM 981 C C . PHE A 1 116 ? 32.524 30.163 -22.348 1.00 70.81 116 PHE A C 1
ATOM 983 O O . PHE A 1 116 ? 32.431 30.630 -23.485 1.00 70.81 116 PHE A O 1
ATOM 990 N N . LEU A 1 117 ? 31.666 30.493 -21.381 1.00 68.75 117 LEU A N 1
ATOM 991 C CA . LEU A 1 117 ? 30.673 31.552 -21.537 1.00 68.75 117 LEU A CA 1
ATOM 992 C C . LEU A 1 117 ? 31.381 32.903 -21.420 1.00 68.75 117 LEU A C 1
ATOM 994 O O . LEU A 1 117 ? 31.874 33.250 -20.347 1.00 68.75 117 LEU A O 1
ATOM 998 N N . THR A 1 118 ? 31.400 33.679 -22.500 1.00 70.25 118 THR A N 1
ATOM 999 C CA . THR A 1 118 ? 31.940 35.044 -22.494 1.00 70.25 118 THR A CA 1
ATOM 1000 C C . THR A 1 118 ? 30.802 36.054 -22.577 1.00 70.25 118 THR A C 1
ATOM 1002 O O . THR A 1 118 ? 29.839 35.869 -23.325 1.00 70.25 118 THR A O 1
ATOM 1005 N N . LEU A 1 119 ? 30.903 37.130 -21.794 1.00 72.38 119 LEU A N 1
ATOM 1006 C CA . LEU A 1 119 ? 29.969 38.252 -21.846 1.00 72.38 119 LEU A CA 1
ATOM 1007 C C . LEU A 1 119 ? 30.232 39.082 -23.107 1.00 72.38 119 LEU A C 1
ATOM 1009 O O . LEU A 1 119 ? 31.357 39.512 -23.352 1.00 72.38 119 LEU A O 1
ATOM 1013 N N . VAL A 1 120 ? 29.188 39.318 -23.895 1.00 74.94 120 VAL A N 1
ATOM 1014 C CA . VAL A 1 120 ? 29.233 40.145 -25.109 1.00 74.94 120 VAL A CA 1
ATOM 1015 C C . VAL A 1 120 ? 28.564 41.490 -24.830 1.00 74.94 120 VAL A C 1
ATOM 1017 O O . VAL A 1 120 ? 27.672 41.593 -23.992 1.00 74.94 120 VAL A O 1
ATOM 1020 N N . GLN A 1 121 ? 28.976 42.544 -25.534 1.00 65.69 121 GLN A N 1
ATOM 1021 C CA . GLN A 1 121 ? 28.340 43.860 -25.441 1.00 65.69 121 GLN A CA 1
ATOM 1022 C C . GLN A 1 121 ? 26.844 43.754 -25.805 1.00 65.69 121 GLN A C 1
ATOM 1024 O O . GLN A 1 121 ? 26.471 43.218 -26.850 1.00 65.69 121 GLN A O 1
ATOM 1029 N N . SER A 1 122 ? 25.965 44.215 -24.910 1.00 59.72 122 SER A N 1
ATOM 1030 C CA . SER A 1 122 ? 24.513 44.087 -25.068 1.00 59.72 122 SER A CA 1
ATOM 1031 C C . SER A 1 122 ? 23.996 44.969 -26.205 1.00 59.72 122 SER A C 1
ATOM 1033 O O . SER A 1 122 ? 24.042 46.189 -26.112 1.00 59.72 122 SER A O 1
ATOM 1035 N N . SER A 1 123 ? 23.394 44.371 -27.237 1.00 62.06 123 SER A N 1
ATOM 1036 C CA . SER A 1 123 ? 22.609 45.089 -28.263 1.00 62.06 123 SER A CA 1
ATOM 1037 C C . SER A 1 123 ? 21.178 45.419 -27.773 1.00 62.06 123 SER A C 1
ATOM 1039 O O . SER A 1 123 ? 20.205 45.398 -28.521 1.00 62.06 123 SER A O 1
ATOM 1041 N N . GLY A 1 124 ? 21.005 45.649 -26.467 1.00 62.12 124 GLY A N 1
ATOM 1042 C CA . GLY A 1 124 ? 19.750 46.104 -25.852 1.00 62.12 124 GLY A CA 1
ATOM 1043 C C . GLY A 1 124 ? 18.621 45.069 -25.724 1.00 62.12 124 GLY A C 1
ATOM 1044 O O . GLY A 1 124 ? 17.631 45.346 -25.057 1.00 62.12 124 GLY A O 1
ATOM 1045 N N . LYS A 1 125 ? 18.738 43.867 -26.310 1.00 62.84 125 LYS A N 1
ATOM 1046 C CA . LYS A 1 125 ? 17.638 42.873 -26.341 1.00 62.84 125 LYS A CA 1
ATOM 1047 C C . LYS A 1 125 ? 17.758 41.708 -25.350 1.00 62.84 125 LYS A C 1
ATOM 1049 O O . LYS A 1 125 ? 16.833 40.906 -25.252 1.00 62.84 125 LYS A O 1
ATOM 1054 N N . LYS A 1 126 ? 18.868 41.568 -24.616 1.00 61.53 126 LYS A N 1
ATOM 1055 C CA . LYS A 1 126 ? 19.063 40.480 -23.635 1.00 61.53 126 LYS A CA 1
ATOM 1056 C C . LYS A 1 126 ? 19.636 41.019 -22.326 1.00 61.53 126 LYS A C 1
ATOM 1058 O O . LYS A 1 126 ? 20.610 41.761 -22.342 1.00 61.53 126 LYS A O 1
ATOM 1063 N N . LYS A 1 127 ? 19.050 40.591 -21.199 1.00 63.53 127 LYS A N 1
ATOM 1064 C CA . LYS A 1 127 ? 19.472 40.966 -19.835 1.00 63.53 127 LYS A CA 1
ATOM 1065 C C . LYS A 1 127 ? 20.865 40.418 -19.474 1.00 63.53 127 LYS A C 1
ATOM 1067 O O . LYS A 1 127 ? 21.581 41.058 -18.719 1.00 63.53 127 LYS A O 1
ATOM 1072 N N . TYR A 1 128 ? 21.255 39.282 -20.065 1.00 68.75 128 TYR A N 1
ATOM 1073 C CA . TYR A 1 128 ? 22.582 38.668 -19.928 1.00 68.75 128 TYR A CA 1
ATOM 1074 C C . TYR A 1 128 ? 23.064 38.148 -21.294 1.00 68.75 128 TYR A C 1
ATOM 1076 O O . TYR A 1 128 ? 22.743 37.021 -21.680 1.00 68.75 128 TYR A O 1
ATOM 1084 N N . PRO A 1 129 ? 23.760 38.971 -22.090 1.00 69.31 129 PRO A N 1
ATOM 1085 C CA . PRO A 1 129 ? 24.324 38.545 -23.367 1.00 69.31 129 PRO A CA 1
ATOM 1086 C C . PRO A 1 129 ? 25.581 37.694 -23.139 1.00 69.31 129 PRO A C 1
ATOM 1088 O O . PRO A 1 129 ? 26.686 38.214 -23.034 1.00 69.31 129 PRO A O 1
ATOM 1091 N N . VAL A 1 130 ? 25.413 36.375 -23.064 1.00 74.94 130 VAL A N 1
ATOM 1092 C CA . VAL A 1 130 ? 26.528 35.417 -23.087 1.00 74.94 130 VAL A CA 1
ATOM 1093 C C . VAL A 1 130 ? 26.556 34.667 -24.413 1.00 74.94 130 VAL A C 1
ATOM 1095 O O . VAL A 1 130 ? 25.503 34.312 -24.953 1.00 74.94 130 VAL A O 1
ATOM 1098 N N . LEU A 1 131 ? 27.756 34.421 -24.931 1.00 69.12 131 LEU A N 1
ATOM 1099 C CA . LEU A 1 131 ? 28.000 33.543 -26.073 1.00 69.12 131 LEU A CA 1
ATOM 1100 C C . LEU A 1 131 ? 29.029 32.483 -25.661 1.00 69.12 131 LEU A C 1
ATOM 1102 O O . LEU A 1 131 ? 29.978 32.797 -24.945 1.00 69.12 131 LEU A O 1
ATOM 1106 N N . CYS A 1 132 ? 28.841 31.237 -26.101 1.00 60.56 132 CYS A N 1
ATOM 1107 C CA . CYS A 1 132 ? 29.897 30.231 -26.005 1.00 60.56 132 CYS A CA 1
ATOM 1108 C C . CYS A 1 132 ? 30.946 30.526 -27.073 1.00 60.56 132 CYS A C 1
ATOM 1110 O O . CYS A 1 132 ? 30.643 30.444 -28.266 1.00 60.56 132 CYS A O 1
ATOM 1112 N N . VAL A 1 133 ? 32.158 30.845 -26.637 1.00 63.94 133 VAL A N 1
ATOM 1113 C CA . VAL A 1 133 ? 33.336 30.949 -27.505 1.00 63.94 133 VAL A CA 1
ATOM 1114 C C . VAL A 1 133 ? 34.140 29.654 -27.355 1.00 63.94 133 VAL A C 1
ATOM 1116 O O . VAL A 1 133 ? 33.955 28.939 -26.367 1.00 63.94 133 VAL A O 1
ATOM 1119 N N . LEU A 1 134 ? 34.896 29.280 -28.387 1.00 62.22 134 LEU A N 1
ATOM 1120 C CA . LEU A 1 134 ? 35.820 28.141 -28.355 1.00 62.22 134 LEU A CA 1
ATOM 1121 C C . LEU A 1 134 ? 36.998 28.420 -27.410 1.00 62.22 134 LEU A C 1
ATOM 1123 O O . LEU A 1 134 ? 37.423 29.598 -27.355 1.00 62.22 134 LEU A O 1
#

Foldseek 3Di:
DDFPVDDDPNHTDDDDPVVVVCVVPVCPVVVLVVQLPVDQPDDDDPDVVVVVVSSVVSNVLSVVVVVVCVVCVVDPDDSVRSVVVVVCVVCVVPDPPPPPPVPPPPDPPVPPDDFDWDFDDDPPPDPTDTDTDD

Organism: NCBI:txid370345

pLDDT: mean 81.4, std 12.3, range [52.94, 95.44]